Protein AF-B2TP55-F1 (afdb_monomer)

pLDDT: mean 75.54, std 19.9, range [34.75, 97.75]

Radius of gyration: 28.02 Å; Cα contacts (8 Å, |Δi|>4): 83; chains: 1; bounding box: 73×49×93 Å

Secondary structure (DSSP, 8-state):
--------------------SS--S---HHHHHHHHHHHHHHHHHHHHHS----HHHHHHHHHHHHHTT----GGGB-TTS-B-HHHHHHHHGGG--TTTHHHHHHHHHHHHHTT-S-HHHHHHHHHHHHHHHHHHHHHHHHHHHHHHHHHHHHHHHTT-

Organism: Clostridium botulinum (strain Eklund 17B / Type B) (NCBI:txid935198)

Mean predicted aligned error: 16.71 Å

Nearest PDB structures (foldseek):
  7tgh-assembly1_T3  TM=4.267E-01  e=3.758E+00  Tetrahymena thermophila
  6iv4-assembly1_C  TM=3.119E-01  e=8.301E+00  Klebsiella pneumoniae IS53

Structure (mmCIF, N/CA/C/O backbone):
data_AF-B2TP55-F1
#
_entry.id   AF-B2TP55-F1
#
loop_
_atom_site.group_PDB
_atom_site.id
_atom_site.type_symbol
_atom_site.label_atom_id
_atom_site.label_alt_id
_atom_site.label_comp_id
_atom_site.label_asym_id
_atom_site.label_entity_id
_atom_site.label_seq_id
_atom_site.pdbx_PDB_ins_code
_atom_site.Cartn_x
_atom_site.Cartn_y
_atom_site.Cartn_z
_atom_site.occupancy
_atom_site.B_iso_or_equiv
_atom_site.auth_seq_id
_atom_site.auth_comp_id
_atom_site.auth_asym_id
_atom_site.auth_atom_id
_atom_site.pdbx_PDB_model_num
ATOM 1 N N . MET A 1 1 ? -11.776 39.357 43.445 1.00 40.56 1 MET A N 1
ATOM 2 C CA . MET A 1 1 ? -11.727 38.182 42.554 1.00 40.56 1 MET A CA 1
ATOM 3 C C . MET A 1 1 ? -12.439 37.053 43.266 1.00 40.56 1 MET A C 1
ATOM 5 O O . MET A 1 1 ? -11.967 36.635 44.315 1.00 40.56 1 MET A O 1
ATOM 9 N N . GLU A 1 2 ? -13.595 36.638 42.761 1.00 34.75 2 GLU A N 1
ATOM 10 C CA . GLU A 1 2 ? -14.347 35.506 43.306 1.00 34.75 2 GLU A CA 1
ATOM 11 C C . GLU A 1 2 ? -13.938 34.240 42.552 1.00 34.75 2 GLU A C 1
ATOM 13 O O . GLU A 1 2 ? -13.988 34.192 41.323 1.00 34.75 2 GLU A O 1
ATOM 18 N N . PHE A 1 3 ? -13.473 33.235 43.290 1.00 40.12 3 PHE A N 1
ATOM 19 C CA . PHE A 1 3 ? -13.101 31.939 42.739 1.00 40.12 3 PHE A CA 1
ATOM 20 C C . PHE A 1 3 ? -14.349 31.059 42.640 1.00 40.12 3 PHE A C 1
ATOM 22 O O . PHE A 1 3 ? -15.019 30.802 43.641 1.00 40.12 3 PHE A O 1
ATOM 29 N N . ILE A 1 4 ? -14.657 30.583 41.434 1.00 46.84 4 ILE A N 1
ATOM 30 C CA . ILE A 1 4 ? -15.724 29.606 41.204 1.00 46.84 4 ILE A CA 1
ATOM 31 C C . ILE A 1 4 ? -15.267 28.264 41.785 1.00 46.84 4 ILE A C 1
ATOM 33 O O . ILE A 1 4 ? -14.329 27.641 41.291 1.00 46.84 4 ILE A O 1
ATOM 37 N N . ASN A 1 5 ? -15.940 27.819 42.845 1.00 43.53 5 ASN A N 1
ATOM 38 C CA . ASN A 1 5 ? -15.742 26.506 43.444 1.00 43.53 5 ASN A CA 1
ATOM 39 C C . ASN A 1 5 ? -16.429 25.444 42.567 1.00 43.53 5 ASN A C 1
ATOM 41 O O . ASN A 1 5 ? -17.648 25.264 42.634 1.00 43.53 5 ASN A O 1
ATOM 45 N N . MET A 1 6 ? -15.664 24.764 41.709 1.00 46.28 6 MET A N 1
ATOM 46 C CA . MET A 1 6 ? -16.162 23.609 40.961 1.00 46.28 6 MET A CA 1
ATOM 47 C C . MET A 1 6 ? -16.379 22.443 41.929 1.00 46.28 6 MET A C 1
ATOM 49 O O . MET A 1 6 ? -15.434 21.772 42.337 1.00 46.28 6 MET A O 1
ATOM 53 N N . LYS A 1 7 ? -17.641 22.182 42.284 1.00 45.56 7 LYS A N 1
ATOM 54 C CA . LYS A 1 7 ? -18.029 20.917 42.915 1.00 45.56 7 LYS A CA 1
ATOM 55 C C . LYS A 1 7 ? -17.707 19.776 41.952 1.00 45.56 7 LYS A C 1
ATOM 57 O O . LYS A 1 7 ? -18.288 19.688 40.874 1.00 45.56 7 LYS A O 1
ATOM 62 N N . THR A 1 8 ? -16.798 18.904 42.363 1.00 46.03 8 THR A N 1
ATOM 63 C CA . THR A 1 8 ? -16.528 17.616 41.730 1.00 46.03 8 THR A CA 1
ATOM 64 C C . THR A 1 8 ? -17.795 16.765 41.744 1.00 46.03 8 THR A C 1
ATOM 66 O O . THR A 1 8 ? -18.272 16.323 42.789 1.00 46.03 8 THR A O 1
ATOM 69 N N . THR A 1 9 ? -18.373 16.539 40.569 1.00 43.94 9 THR A N 1
ATOM 70 C CA . THR A 1 9 ? -19.384 15.507 40.362 1.00 43.94 9 THR A CA 1
ATOM 71 C C . THR A 1 9 ? -18.691 14.149 40.379 1.00 43.94 9 THR A C 1
ATOM 73 O O . THR A 1 9 ? -17.939 13.815 39.468 1.00 43.94 9 THR A O 1
ATOM 76 N N . ASN A 1 10 ? -18.945 13.361 41.426 1.00 44.34 10 ASN A N 1
ATOM 77 C CA . ASN A 1 10 ? -18.628 11.935 41.454 1.00 44.34 10 ASN A CA 1
ATOM 78 C C . ASN A 1 10 ? -19.409 11.246 40.331 1.00 44.34 10 ASN A C 1
ATOM 80 O O . ASN A 1 10 ? -20.600 10.964 40.465 1.00 44.34 10 ASN A O 1
ATOM 84 N N . SER A 1 11 ? -18.748 10.992 39.208 1.00 47.50 11 SER A N 1
ATOM 85 C CA . SER A 1 11 ? -19.287 10.149 38.156 1.00 47.50 11 SER A CA 1
ATOM 86 C C . SER A 1 11 ? -19.059 8.690 38.555 1.00 47.50 11 SER A C 1
ATOM 88 O O . SER A 1 11 ? -17.985 8.134 38.332 1.00 47.50 11 SER A O 1
ATOM 90 N N . ASN A 1 12 ? -20.071 8.071 39.163 1.00 45.72 12 ASN A N 1
ATOM 91 C CA . ASN A 1 12 ? -20.205 6.614 39.183 1.00 45.72 12 ASN A CA 1
ATOM 92 C C . ASN A 1 12 ? -20.364 6.141 37.728 1.00 45.72 12 ASN A C 1
ATOM 94 O O . ASN A 1 12 ? -21.474 6.107 37.203 1.00 45.72 12 ASN A O 1
ATOM 98 N N . ILE A 1 13 ? -19.247 5.844 37.063 1.00 51.78 13 ILE A N 1
ATOM 99 C CA . ILE A 1 13 ? -19.199 5.417 35.653 1.00 51.78 13 ILE A CA 1
ATOM 100 C C . ILE A 1 13 ? -19.419 3.899 35.498 1.00 51.78 13 ILE A C 1
ATOM 102 O O . ILE A 1 13 ? -19.614 3.428 34.386 1.00 51.78 13 ILE A O 1
ATOM 106 N N . ASP A 1 14 ? -19.536 3.135 36.587 1.00 44.75 14 ASP A N 1
ATOM 107 C CA . ASP A 1 14 ? -19.627 1.666 36.517 1.00 44.75 14 ASP A CA 1
ATOM 108 C C . ASP A 1 14 ? -21.003 1.088 36.877 1.00 44.75 14 ASP A C 1
ATOM 110 O O . ASP A 1 14 ? -21.106 -0.002 37.43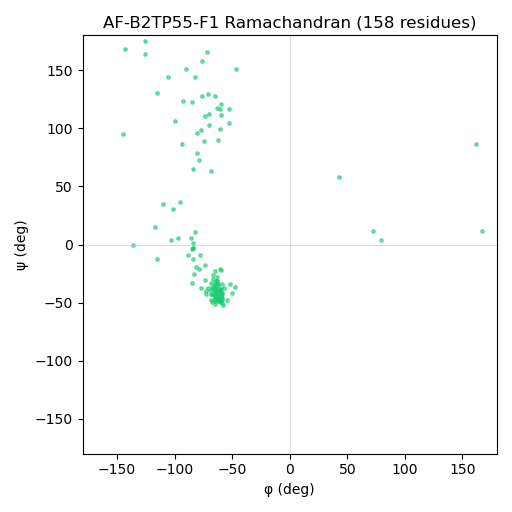6 1.00 44.75 14 ASP A O 1
ATOM 114 N N . THR A 1 15 ? -22.096 1.779 36.539 1.00 46.44 15 THR A N 1
ATOM 115 C CA . THR A 1 15 ? -23.402 1.096 36.474 1.00 46.44 15 THR A CA 1
ATOM 116 C C . THR A 1 15 ? -23.712 0.759 35.019 1.00 46.44 15 THR A C 1
ATOM 118 O O . THR A 1 15 ? -24.037 1.667 34.252 1.00 46.44 15 THR A O 1
ATOM 121 N N . PRO A 1 16 ? -23.621 -0.519 34.594 1.00 45.91 16 PRO A N 1
ATOM 122 C CA . PRO A 1 16 ? -24.106 -0.898 33.278 1.00 45.91 16 PRO A CA 1
ATOM 123 C C . PRO A 1 16 ? -25.597 -0.563 33.218 1.00 45.91 16 PRO A C 1
ATOM 125 O O . PRO A 1 16 ? -26.388 -1.037 34.036 1.00 45.91 16 PRO A O 1
ATOM 128 N N . LEU A 1 17 ? -25.970 0.292 32.264 1.00 46.97 17 LEU A N 1
ATOM 129 C CA . LEU A 1 17 ? -27.359 0.587 31.928 1.00 46.97 17 LEU A CA 1
ATOM 130 C C . LEU A 1 17 ? -28.077 -0.740 31.663 1.00 46.97 17 LEU A C 1
ATOM 132 O O . LEU A 1 17 ? -27.876 -1.378 30.631 1.00 46.97 17 LEU A O 1
ATOM 136 N N . ASN A 1 18 ? -28.901 -1.177 32.612 1.00 49.12 18 ASN A N 1
ATOM 137 C CA . ASN A 1 18 ? -29.757 -2.336 32.430 1.00 49.12 18 ASN A CA 1
ATOM 138 C C . ASN A 1 18 ? -30.923 -1.936 31.513 1.00 49.12 18 ASN A C 1
ATOM 140 O O . ASN A 1 18 ? -31.964 -1.473 31.973 1.00 49.12 18 ASN A O 1
ATOM 144 N N . VAL A 1 19 ? -30.723 -2.080 30.201 1.00 47.72 19 VAL A N 1
ATOM 145 C CA . VAL A 1 19 ? -31.736 -1.789 29.166 1.00 47.72 19 VAL A CA 1
ATOM 146 C C . VAL A 1 19 ? -32.722 -2.958 28.981 1.00 47.72 19 VAL A C 1
ATOM 148 O O . VAL A 1 19 ? -33.540 -2.957 28.064 1.00 47.72 19 VAL A O 1
ATOM 151 N N . ASN A 1 20 ? -32.714 -3.962 29.863 1.00 49.03 20 ASN A N 1
ATOM 152 C CA . ASN A 1 20 ? -33.700 -5.034 29.833 1.00 49.03 20 ASN A CA 1
ATOM 153 C C . ASN A 1 20 ? -34.868 -4.701 30.754 1.00 49.03 20 ASN A C 1
ATOM 155 O O . ASN A 1 20 ? -34.871 -5.115 31.902 1.00 49.03 20 ASN A O 1
ATOM 159 N N . THR A 1 21 ? -35.852 -3.970 30.218 1.00 49.12 21 THR A N 1
ATOM 160 C CA . THR A 1 21 ? -37.297 -4.283 30.312 1.00 49.12 21 THR A CA 1
ATOM 161 C C . THR A 1 21 ? -38.124 -3.039 29.984 1.00 49.12 21 THR A C 1
ATOM 163 O O . THR A 1 21 ? -38.484 -2.292 30.889 1.00 49.12 21 THR A O 1
ATOM 166 N N . LYS A 1 22 ? -38.408 -2.814 28.690 1.00 45.62 22 LYS A N 1
ATOM 167 C CA . LYS A 1 22 ? -39.624 -2.149 28.139 1.00 45.62 22 LYS A CA 1
ATOM 168 C C . LYS A 1 22 ? -39.516 -1.756 26.656 1.00 45.62 22 LYS A C 1
ATOM 170 O O . LYS A 1 22 ? -40.394 -1.073 26.147 1.00 45.62 22 LYS A O 1
ATOM 175 N N . LEU A 1 23 ? -38.501 -2.217 25.926 1.00 47.69 23 LEU A N 1
ATOM 176 C CA . LEU A 1 23 ? -38.298 -1.842 24.522 1.00 47.69 23 LEU A CA 1
ATOM 177 C C . LEU A 1 23 ? -38.883 -2.847 23.509 1.00 47.69 23 LEU A C 1
ATOM 179 O O . LEU A 1 23 ? -38.266 -3.114 22.485 1.00 47.69 23 LEU A O 1
ATOM 183 N N . ASN A 1 24 ? -40.040 -3.452 23.798 1.00 45.78 24 ASN A N 1
ATOM 184 C CA . ASN A 1 24 ? -40.585 -4.536 22.967 1.00 45.78 24 ASN A CA 1
ATOM 185 C C . ASN A 1 24 ? -41.934 -4.236 22.298 1.00 45.78 24 ASN A C 1
ATOM 187 O O . ASN A 1 24 ? -42.572 -5.164 21.813 1.00 45.78 24 ASN A O 1
ATOM 191 N N . THR A 1 25 ? -42.381 -2.977 22.239 1.00 47.94 25 THR A N 1
ATOM 192 C CA . THR A 1 25 ? -43.715 -2.665 21.687 1.00 47.94 25 THR A CA 1
ATOM 193 C C . THR A 1 25 ? -43.756 -1.825 20.415 1.00 47.94 25 THR A C 1
ATOM 195 O O . THR A 1 25 ? -44.791 -1.851 19.763 1.00 47.94 25 THR A O 1
ATOM 198 N N . HIS A 1 26 ? -42.670 -1.194 19.958 1.00 50.97 26 HIS A N 1
ATOM 199 C CA . HIS A 1 26 ? -42.662 -0.531 18.644 1.00 50.97 26 HIS A CA 1
ATOM 200 C C . HIS A 1 26 ? -41.300 -0.655 17.956 1.00 50.97 26 HIS A C 1
ATOM 202 O O . HIS A 1 26 ? -40.388 0.135 18.186 1.00 50.97 26 HIS A O 1
ATOM 208 N N . LYS A 1 27 ? -41.160 -1.666 17.089 1.00 51.06 27 LYS A N 1
ATOM 209 C CA . LYS A 1 27 ? -40.076 -1.723 16.100 1.00 51.06 27 LYS A CA 1
ATOM 210 C C . LYS A 1 27 ? -40.430 -0.802 14.931 1.00 51.06 27 LYS A C 1
ATOM 212 O O . LYS A 1 27 ? -40.786 -1.280 13.859 1.00 51.06 27 LYS A O 1
ATOM 217 N N . ASP A 1 28 ? -40.358 0.508 15.146 1.00 59.31 28 ASP A N 1
ATOM 218 C CA . ASP A 1 28 ? -40.315 1.439 14.020 1.00 59.31 28 ASP A CA 1
ATOM 219 C C . ASP A 1 28 ? -39.011 1.198 13.256 1.00 59.31 28 ASP A C 1
ATOM 221 O O . ASP A 1 28 ? -37.927 1.182 13.848 1.00 59.31 28 ASP A O 1
ATOM 225 N N . SER A 1 29 ? -39.099 0.995 11.939 1.00 60.09 29 SER A N 1
ATOM 226 C CA . SER A 1 29 ? -37.938 0.761 11.062 1.00 60.09 29 SER A CA 1
ATOM 227 C C . SER A 1 29 ? -36.863 1.838 11.234 1.00 60.09 29 SER A C 1
ATOM 229 O O . SER A 1 29 ? -35.671 1.542 11.227 1.00 60.09 29 SER A O 1
ATOM 231 N N . ASN A 1 30 ? -37.292 3.071 11.509 1.00 62.84 30 ASN A N 1
ATOM 232 C CA . ASN A 1 30 ? -36.424 4.213 11.772 1.00 62.84 30 ASN A CA 1
ATOM 233 C C . ASN A 1 30 ? -35.571 4.051 13.039 1.00 62.84 30 ASN A C 1
ATOM 235 O O . ASN A 1 30 ? -34.452 4.555 13.087 1.00 62.84 30 ASN A O 1
ATOM 239 N N . PHE A 1 31 ? -36.066 3.344 14.059 1.00 64.62 31 PHE A N 1
ATOM 240 C CA . PHE A 1 31 ? -35.324 3.101 15.297 1.00 64.62 31 PHE A CA 1
ATOM 241 C C . PHE A 1 31 ? -34.256 2.015 15.114 1.00 64.62 31 PHE A C 1
ATOM 243 O O . PHE A 1 31 ? -33.144 2.144 15.622 1.00 64.62 31 PHE A O 1
ATOM 250 N N . VAL A 1 32 ? -34.558 0.978 14.327 1.00 65.06 32 VAL A N 1
ATOM 251 C CA . VAL A 1 32 ? -33.576 -0.054 13.950 1.00 65.06 32 VAL A CA 1
ATOM 252 C C . VAL A 1 32 ? -32.476 0.545 13.069 1.00 65.06 32 VAL A C 1
ATOM 254 O O . VAL A 1 32 ? -31.295 0.292 13.301 1.00 65.06 32 VAL A O 1
ATOM 257 N N . ASP A 1 33 ? -32.836 1.404 12.114 1.00 67.38 33 ASP A N 1
ATOM 258 C CA . ASP A 1 33 ? -31.867 2.125 11.285 1.00 67.38 33 ASP A CA 1
ATOM 259 C C . ASP A 1 33 ? -31.025 3.116 12.088 1.00 67.38 33 ASP A C 1
ATOM 261 O O . ASP A 1 33 ? -29.827 3.257 11.832 1.00 67.38 33 ASP A O 1
ATOM 265 N N . PHE A 1 34 ? -31.623 3.788 13.074 1.00 74.56 34 PHE A N 1
ATOM 266 C CA . PHE A 1 34 ? -30.894 4.644 14.003 1.00 74.56 34 PHE A CA 1
ATOM 267 C C . PHE A 1 34 ? -29.872 3.840 14.810 1.00 74.56 34 PHE A C 1
ATOM 269 O O . PHE A 1 34 ? -28.710 4.234 14.827 1.00 74.56 34 PHE A O 1
ATOM 276 N N . LEU A 1 35 ? -30.262 2.696 15.388 1.00 73.12 35 LEU A N 1
ATOM 277 C CA . LEU A 1 35 ? -29.353 1.814 16.129 1.00 73.12 35 LEU A CA 1
ATOM 278 C C . LEU A 1 35 ? -28.204 1.298 15.254 1.00 73.12 35 LEU A C 1
ATOM 280 O O . LEU A 1 35 ? -27.042 1.354 15.652 1.00 73.12 35 LEU A O 1
ATOM 284 N N . ASN A 1 36 ? -28.503 0.867 14.027 1.00 70.06 36 ASN A N 1
ATOM 285 C CA . ASN A 1 36 ? -27.484 0.395 13.089 1.00 70.06 36 ASN A CA 1
ATOM 286 C C . ASN A 1 36 ? -26.511 1.514 12.683 1.00 70.06 36 ASN A C 1
ATOM 288 O O . ASN A 1 36 ? -25.300 1.294 12.599 1.00 70.06 36 ASN A O 1
ATOM 292 N N . LYS A 1 37 ? -27.016 2.734 12.451 1.00 70.81 37 LYS A N 1
ATOM 293 C CA . LYS A 1 37 ? -26.177 3.907 12.165 1.00 70.81 37 LYS A CA 1
ATOM 294 C C . LYS A 1 37 ? -25.356 4.314 13.382 1.00 70.81 37 LYS A C 1
ATOM 296 O O . LYS A 1 37 ? -24.173 4.598 13.223 1.00 70.81 37 LYS A O 1
ATOM 301 N N . SER A 1 38 ? 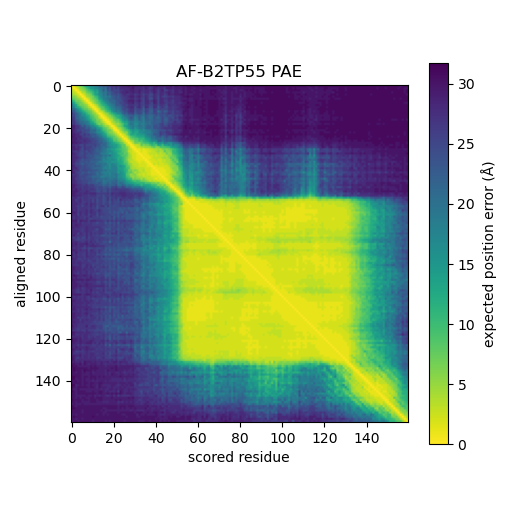-25.941 4.307 14.578 1.00 71.88 38 SER A N 1
ATOM 302 C CA . SER A 1 38 ? -25.235 4.659 15.808 1.00 71.88 38 SER A CA 1
ATOM 303 C C . SER A 1 38 ? -24.155 3.644 16.151 1.00 71.88 38 SER A C 1
ATOM 305 O O . SER A 1 38 ? -23.067 4.054 16.525 1.00 71.88 38 SER A O 1
ATOM 307 N N . ASP A 1 39 ? -24.387 2.346 15.942 1.00 68.38 39 ASP A N 1
ATOM 308 C CA . ASP A 1 39 ? -23.361 1.314 16.130 1.00 68.38 39 ASP A CA 1
ATOM 309 C C . ASP A 1 39 ? -22.238 1.434 15.102 1.00 68.38 39 ASP A C 1
ATOM 311 O O . ASP A 1 39 ? -21.069 1.236 15.433 1.00 68.38 39 ASP A O 1
ATOM 315 N N . LYS A 1 40 ? -22.563 1.796 13.856 1.00 68.88 40 LYS A N 1
ATOM 316 C CA . LYS A 1 40 ? -21.553 2.070 12.828 1.00 68.88 40 LYS A CA 1
ATOM 317 C C . LYS A 1 40 ? -20.707 3.293 13.192 1.00 68.88 40 LYS A C 1
ATOM 319 O O . 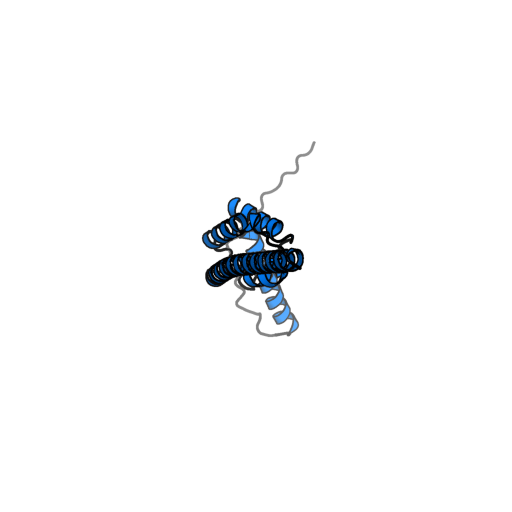LYS A 1 40 ? -19.486 3.216 13.113 1.00 68.88 40 LYS A O 1
ATOM 324 N N . ILE A 1 41 ? -21.336 4.375 13.650 1.00 66.81 41 ILE A N 1
ATOM 325 C CA . ILE A 1 41 ? -20.654 5.588 14.123 1.00 66.81 41 ILE A CA 1
ATOM 326 C C . ILE A 1 41 ? -19.829 5.287 15.379 1.00 66.81 41 ILE A C 1
ATOM 328 O O . ILE A 1 41 ? -18.682 5.698 15.463 1.00 66.81 41 ILE A O 1
ATOM 332 N N . LEU A 1 42 ? -20.355 4.515 16.332 1.00 66.38 42 LEU A N 1
ATOM 333 C CA . LEU A 1 42 ? -19.644 4.129 17.550 1.00 66.38 42 LEU A CA 1
ATOM 334 C C . LEU A 1 42 ? -18.444 3.229 17.240 1.00 66.38 42 LEU A C 1
ATOM 336 O O . LEU A 1 42 ? -17.397 3.384 17.860 1.00 66.38 42 LEU A O 1
ATOM 340 N N . LYS A 1 43 ? -18.563 2.313 16.271 1.00 63.53 43 LYS A N 1
ATOM 341 C CA . LYS A 1 43 ? -17.424 1.539 15.759 1.00 63.53 43 LYS A CA 1
ATOM 342 C C . LYS A 1 43 ? -16.385 2.454 15.118 1.00 63.53 43 LYS A C 1
ATOM 344 O O . LYS A 1 43 ? -15.218 2.306 15.449 1.00 63.53 43 LYS A O 1
ATOM 349 N N . GLN A 1 44 ? -16.808 3.417 14.294 1.00 58.84 44 GLN A N 1
ATOM 350 C CA . GLN A 1 44 ? -15.927 4.407 13.661 1.00 58.84 44 GLN A CA 1
ATOM 351 C C . GLN A 1 44 ? -15.206 5.301 14.687 1.00 58.84 44 GLN A C 1
ATOM 353 O O . GLN A 1 44 ? -13.998 5.503 14.577 1.00 58.84 44 GLN A O 1
ATOM 358 N N . LEU A 1 45 ? -15.914 5.766 15.719 1.00 53.66 45 LEU A N 1
ATOM 359 C CA . LEU A 1 45 ? -15.361 6.566 16.815 1.00 53.66 45 LEU A CA 1
ATOM 360 C C . LEU A 1 45 ? -14.407 5.744 17.690 1.00 53.66 45 LEU A C 1
ATOM 362 O O . LEU A 1 45 ? -13.314 6.201 17.995 1.00 53.66 45 LEU A O 1
ATOM 366 N N . LYS A 1 46 ? -14.750 4.490 18.014 1.00 52.00 46 LYS A N 1
ATOM 367 C CA . LYS A 1 46 ? -13.849 3.580 18.744 1.00 52.00 46 LYS A CA 1
ATOM 368 C C . LYS A 1 46 ? -12.605 3.211 17.938 1.00 52.00 46 LYS A C 1
ATOM 370 O O . LYS A 1 46 ? -11.543 3.059 18.531 1.00 52.00 46 LYS A O 1
ATOM 375 N N . THR A 1 47 ? -12.698 3.084 16.613 1.00 51.44 47 THR A N 1
ATOM 376 C CA . THR A 1 47 ? -11.499 2.980 15.765 1.00 51.44 47 THR A CA 1
ATOM 377 C C . THR A 1 47 ? -10.689 4.270 15.755 1.00 51.44 47 THR A C 1
ATOM 379 O O . THR A 1 47 ? -9.478 4.191 15.631 1.00 51.44 47 THR A O 1
ATOM 382 N N . GLN A 1 48 ? -11.302 5.443 15.924 1.00 46.28 48 GLN A N 1
ATOM 383 C CA . GLN A 1 48 ? -10.570 6.708 16.029 1.00 46.28 48 GLN A CA 1
ATOM 384 C C . GLN A 1 48 ? -9.847 6.854 17.378 1.00 46.28 48 GLN A C 1
ATOM 386 O O . GLN A 1 48 ? -8.677 7.224 17.392 1.00 46.28 48 GLN A O 1
ATOM 391 N N . ASP A 1 49 ? -10.495 6.492 18.488 1.00 43.38 49 ASP A N 1
ATOM 392 C CA . ASP A 1 49 ? -9.948 6.681 19.841 1.00 43.38 49 ASP A CA 1
ATOM 393 C C . ASP A 1 49 ? -8.985 5.562 20.288 1.00 43.38 49 ASP A C 1
ATOM 395 O O . ASP A 1 49 ? -8.080 5.811 21.083 1.00 43.38 49 ASP A O 1
ATOM 399 N N . ASN A 1 50 ? -9.095 4.342 19.738 1.00 43.88 50 ASN A N 1
ATOM 400 C CA . ASN A 1 50 ? -8.099 3.277 19.956 1.00 43.88 50 ASN A CA 1
ATOM 401 C C . ASN A 1 50 ? -6.896 3.358 19.009 1.00 43.88 50 ASN A C 1
ATOM 403 O O . ASN A 1 50 ? -5.944 2.589 19.158 1.00 43.88 50 ASN A O 1
ATOM 407 N N . VAL A 1 51 ? -6.883 4.302 18.067 1.00 47.59 51 VAL A N 1
ATOM 408 C CA . VAL A 1 51 ? -5.694 4.604 17.271 1.00 47.59 51 VAL A CA 1
ATOM 409 C C . VAL A 1 51 ? -4.811 5.574 18.061 1.00 47.59 51 VAL A C 1
ATOM 411 O O . VAL A 1 51 ? -4.465 6.675 17.647 1.00 47.59 51 VAL A O 1
ATOM 414 N N . SER A 1 52 ? -4.305 5.082 19.192 1.00 47.25 52 SER A N 1
ATOM 415 C CA . SER A 1 52 ? -2.932 5.405 19.575 1.00 47.25 52 SER A CA 1
ATOM 416 C C . SER A 1 52 ? -2.004 4.709 18.574 1.00 47.25 52 SER A C 1
ATOM 418 O O . SER A 1 52 ? -1.274 3.790 18.932 1.00 47.25 52 SER A O 1
ATOM 420 N N . THR A 1 53 ? -2.067 5.078 17.283 1.00 58.53 53 THR A N 1
ATOM 421 C CA . THR A 1 53 ? -1.040 4.679 16.313 1.00 58.53 53 THR A CA 1
ATOM 422 C C . THR A 1 53 ? 0.276 5.100 16.931 1.00 58.53 53 THR A C 1
ATOM 424 O O . THR A 1 53 ? 0.482 6.298 17.161 1.00 58.53 53 THR A O 1
ATOM 427 N N . SER A 1 54 ? 1.138 4.129 17.227 1.00 75.62 54 SER A N 1
ATOM 428 C CA . SER A 1 54 ? 2.502 4.402 17.656 1.00 75.62 54 SER A CA 1
ATOM 429 C C . SER A 1 54 ? 3.120 5.450 16.722 1.00 75.62 54 SER A C 1
ATOM 431 O O . SER A 1 54 ? 2.748 5.553 15.547 1.00 75.62 54 SER A O 1
ATOM 433 N N . THR A 1 55 ? 4.055 6.260 17.221 1.00 87.62 55 THR A N 1
ATOM 434 C CA . THR A 1 55 ? 4.761 7.253 16.390 1.00 87.62 55 THR A CA 1
ATOM 435 C C . THR A 1 55 ? 5.266 6.627 15.084 1.00 87.62 55 THR A C 1
ATOM 437 O O . THR A 1 55 ? 5.157 7.227 14.019 1.00 87.62 55 THR A O 1
ATOM 440 N N . GLU A 1 56 ? 5.712 5.373 15.153 1.00 89.12 56 GLU A N 1
ATOM 441 C CA . GLU A 1 56 ? 6.128 4.541 14.022 1.00 89.12 56 GLU A CA 1
ATOM 442 C C . GLU A 1 56 ? 5.009 4.310 12.999 1.00 89.12 56 GLU A C 1
ATOM 444 O O . GLU A 1 56 ? 5.232 4.475 11.802 1.00 89.12 56 GLU A O 1
ATOM 449 N N . ALA A 1 57 ? 3.795 3.976 13.443 1.00 91.69 57 ALA A N 1
ATOM 450 C CA . ALA A 1 57 ? 2.655 3.790 12.554 1.00 91.69 57 ALA A CA 1
ATOM 451 C C . ALA A 1 57 ? 2.248 5.098 11.857 1.00 91.69 57 ALA A C 1
ATOM 453 O O . ALA A 1 57 ? 1.953 5.089 10.664 1.00 91.69 57 ALA A O 1
ATOM 454 N N . ARG A 1 58 ? 2.303 6.240 12.556 1.00 92.62 58 ARG A N 1
ATOM 455 C CA . ARG A 1 58 ? 2.044 7.558 11.942 1.00 92.62 58 ARG A CA 1
ATOM 456 C C . ARG A 1 58 ? 3.086 7.907 10.880 1.00 92.62 58 ARG A C 1
ATOM 458 O O . ARG A 1 58 ? 2.730 8.393 9.809 1.00 92.62 58 ARG A O 1
ATOM 465 N N . ILE A 1 59 ? 4.361 7.633 11.158 1.00 95.19 59 ILE A N 1
ATOM 466 C CA . ILE A 1 59 ? 5.458 7.825 10.199 1.00 95.19 59 ILE A CA 1
ATOM 467 C C . ILE A 1 59 ? 5.277 6.907 8.984 1.00 95.19 59 ILE A C 1
ATOM 469 O O . ILE A 1 59 ? 5.442 7.358 7.850 1.00 95.19 59 ILE A O 1
ATOM 473 N N . ALA A 1 60 ? 4.899 5.645 9.200 1.00 96.50 60 ALA A N 1
ATOM 474 C CA . ALA A 1 60 ? 4.655 4.686 8.127 1.00 96.50 60 ALA A CA 1
ATOM 475 C C . ALA A 1 60 ? 3.491 5.124 7.223 1.00 96.50 60 ALA A C 1
ATOM 477 O O . ALA A 1 60 ? 3.630 5.113 6.001 1.00 96.50 60 ALA A O 1
ATOM 478 N N . LEU A 1 61 ? 2.376 5.581 7.805 1.00 96.12 61 LEU A N 1
ATOM 479 C CA . LEU A 1 61 ? 1.245 6.131 7.047 1.00 96.12 61 LEU A CA 1
ATOM 480 C C . LEU A 1 61 ? 1.663 7.356 6.224 1.00 96.12 61 LEU A C 1
ATOM 482 O O . LEU A 1 61 ? 1.430 7.386 5.019 1.00 96.12 61 LEU A O 1
ATOM 486 N N . SER A 1 62 ? 2.365 8.312 6.838 1.00 96.56 62 SER A N 1
ATOM 487 C CA . SER A 1 62 ? 2.844 9.512 6.139 1.00 96.56 62 SER A CA 1
ATOM 488 C C . SER A 1 62 ? 3.833 9.183 5.013 1.00 96.56 62 SER A C 1
ATOM 490 O O . SER A 1 62 ? 3.832 9.812 3.953 1.00 96.56 62 SER A O 1
ATOM 492 N N . THR A 1 63 ? 4.657 8.152 5.201 1.00 97.69 63 THR A N 1
ATOM 493 C CA . THR A 1 63 ? 5.555 7.656 4.152 1.00 97.69 63 THR A CA 1
ATOM 494 C C . THR A 1 63 ? 4.760 7.061 2.992 1.00 97.69 63 THR A C 1
ATOM 496 O O . THR A 1 63 ? 5.051 7.368 1.838 1.00 97.69 63 THR A O 1
ATOM 499 N N . ILE A 1 64 ? 3.720 6.267 3.255 1.00 97.38 64 ILE A N 1
ATOM 500 C CA . ILE A 1 64 ? 2.836 5.739 2.203 1.00 97.38 64 ILE A CA 1
ATOM 501 C C . ILE A 1 64 ? 2.164 6.877 1.426 1.00 97.38 64 ILE A C 1
ATOM 503 O O . ILE A 1 64 ? 2.229 6.897 0.198 1.00 97.38 64 ILE A O 1
ATOM 507 N N . GLU A 1 65 ? 1.596 7.860 2.122 1.00 97.56 65 GLU A N 1
ATOM 508 C CA . GLU A 1 65 ? 0.985 9.050 1.515 1.00 97.56 65 GLU A CA 1
ATOM 509 C C . GLU A 1 65 ? 1.952 9.781 0.582 1.00 97.56 65 GLU A C 1
ATOM 511 O O . GLU A 1 65 ? 1.631 10.065 -0.575 1.00 97.56 65 GLU A O 1
ATOM 516 N N . LYS A 1 66 ? 3.182 10.013 1.051 1.00 97.62 66 LYS A N 1
ATOM 517 C CA . LYS A 1 66 ? 4.230 10.672 0.269 1.00 97.62 66 LYS A CA 1
ATOM 518 C C . LYS A 1 66 ? 4.644 9.845 -0.949 1.00 97.62 66 LYS A C 1
ATOM 520 O O . LYS A 1 66 ? 4.675 10.368 -2.062 1.00 97.62 66 LYS A O 1
ATOM 525 N N . THR A 1 67 ? 4.959 8.566 -0.750 1.00 97.00 67 THR A N 1
ATOM 526 C CA . THR A 1 67 ? 5.468 7.676 -1.812 1.00 97.00 67 THR A CA 1
ATOM 527 C C . THR A 1 67 ? 4.433 7.388 -2.897 1.00 97.00 67 THR A C 1
ATOM 529 O O . THR A 1 67 ? 4.805 7.153 -4.045 1.00 97.00 67 THR A O 1
ATOM 532 N N . LEU A 1 68 ? 3.142 7.462 -2.565 1.00 96.56 68 LEU A N 1
ATOM 533 C CA . LEU A 1 68 ? 2.036 7.289 -3.507 1.00 96.56 68 LEU A CA 1
ATOM 534 C C . LEU A 1 68 ? 1.367 8.609 -3.916 1.00 96.56 68 LEU A C 1
ATOM 536 O O . LEU A 1 68 ? 0.384 8.586 -4.655 1.00 96.56 68 LEU A O 1
ATOM 540 N N . SER A 1 69 ? 1.887 9.757 -3.464 1.00 96.12 69 SER A N 1
ATOM 541 C CA . SER A 1 69 ? 1.317 11.094 -3.702 1.00 96.12 69 SER A CA 1
ATOM 542 C C . SER A 1 69 ? -0.210 11.108 -3.536 1.00 96.12 69 SER A C 1
ATOM 544 O O . SER A 1 69 ? -0.962 11.386 -4.484 1.00 96.12 69 SER A O 1
ATOM 546 N N . MET A 1 70 ? -0.654 10.722 -2.340 1.00 95.38 70 MET A N 1
ATOM 547 C CA . MET A 1 70 ? -2.053 10.642 -1.920 1.00 95.38 70 MET A CA 1
ATOM 548 C C . MET A 1 70 ? -2.203 11.069 -0.456 1.00 95.38 70 MET A C 1
ATOM 550 O O . MET A 1 70 ? -1.214 11.129 0.265 1.00 95.38 70 MET A O 1
ATOM 554 N N . ASN A 1 71 ? -3.444 11.275 -0.014 1.00 95.12 71 ASN A N 1
ATOM 555 C CA . ASN A 1 71 ? -3.787 11.400 1.403 1.00 95.12 71 ASN A CA 1
ATOM 556 C C . ASN A 1 71 ? -4.687 10.223 1.781 1.00 95.12 71 ASN A C 1
ATOM 558 O O . ASN A 1 71 ? -5.660 9.956 1.073 1.00 95.12 71 ASN A O 1
ATOM 562 N N . ILE A 1 72 ? -4.369 9.532 2.871 1.00 92.81 72 ILE A N 1
ATOM 563 C CA . ILE A 1 72 ? -5.172 8.424 3.379 1.00 92.81 72 ILE A CA 1
ATOM 564 C C . ILE A 1 72 ? -6.402 9.007 4.069 1.00 92.81 72 ILE A C 1
ATOM 566 O O . ILE A 1 72 ? -6.315 9.865 4.947 1.00 92.81 72 ILE A O 1
ATOM 570 N N . SER A 1 73 ? -7.569 8.521 3.672 1.00 90.12 73 SER A N 1
ATOM 571 C CA . SER A 1 73 ? -8.856 8.974 4.182 1.00 90.12 73 SER A CA 1
ATOM 572 C C . SER A 1 73 ? -9.681 7.804 4.709 1.00 90.12 73 SER A C 1
ATOM 574 O O . SER A 1 73 ? -9.300 6.641 4.593 1.00 90.12 73 SER A O 1
ATOM 576 N N . SER A 1 74 ? -10.845 8.092 5.291 1.00 87.44 74 SER A N 1
ATOM 577 C CA . SER A 1 74 ? -11.724 7.060 5.853 1.00 87.44 74 SER A CA 1
ATOM 578 C C . SER A 1 74 ? -12.207 6.027 4.828 1.00 87.44 74 SER A C 1
ATOM 580 O O . SER A 1 74 ? -12.576 4.926 5.225 1.00 87.44 74 SER A O 1
ATOM 582 N N . CYS A 1 75 ? -12.191 6.341 3.526 1.00 91.12 75 CYS A N 1
ATOM 583 C CA . CYS A 1 75 ? -12.587 5.408 2.468 1.00 91.12 75 CYS A CA 1
ATOM 584 C C . CYS A 1 75 ? -11.465 4.460 2.018 1.00 91.12 75 CYS A C 1
ATOM 586 O O . CYS A 1 75 ? -11.705 3.592 1.179 1.00 91.12 75 CYS A O 1
ATOM 588 N N . ASP A 1 76 ? -10.263 4.611 2.575 1.00 94.81 76 ASP A N 1
ATOM 589 C CA . ASP A 1 76 ? -9.115 3.741 2.312 1.00 94.81 76 ASP A CA 1
ATOM 590 C C . ASP A 1 76 ? -8.960 2.649 3.384 1.00 94.81 76 ASP A C 1
ATOM 592 O O . ASP A 1 76 ? -7.997 1.885 3.368 1.00 94.81 76 ASP A O 1
ATOM 596 N N . TYR A 1 77 ? -9.916 2.553 4.312 1.00 94.38 77 TYR A N 1
ATOM 597 C CA . TYR A 1 77 ? -9.989 1.509 5.328 1.00 94.38 77 TYR A CA 1
ATOM 598 C C . TYR A 1 77 ? -11.097 0.508 5.001 1.00 94.38 77 TYR A C 1
ATOM 600 O O . TYR A 1 77 ? -12.171 0.863 4.514 1.00 94.38 77 TYR A O 1
ATOM 608 N N . LYS A 1 78 ? -10.837 -0.758 5.317 1.00 92.56 78 LYS A N 1
ATOM 609 C CA . LYS A 1 78 ? -11.813 -1.848 5.286 1.00 92.56 78 LYS A CA 1
ATOM 610 C C . LYS A 1 78 ? -12.809 -1.709 6.440 1.00 92.56 78 LYS A C 1
ATOM 612 O O . LYS A 1 78 ? -12.547 -1.042 7.441 1.00 92.56 78 LYS A O 1
ATOM 617 N N . ASP A 1 79 ? -13.916 -2.445 6.360 1.00 90.06 79 ASP A N 1
ATOM 618 C CA . ASP A 1 79 ? -14.951 -2.476 7.408 1.00 90.06 79 ASP A CA 1
ATOM 619 C C . ASP A 1 79 ? -14.432 -2.946 8.780 1.00 90.06 79 ASP A C 1
ATOM 621 O O . ASP A 1 79 ? -15.030 -2.647 9.814 1.00 90.06 79 ASP A O 1
ATOM 625 N N . ASN A 1 80 ? -13.310 -3.673 8.809 1.00 85.81 80 ASN A N 1
ATOM 626 C CA . ASN A 1 80 ? -12.649 -4.110 10.039 1.00 85.81 80 ASN A CA 1
ATOM 627 C C . ASN A 1 80 ? -11.681 -3.066 10.632 1.00 85.81 80 ASN A C 1
ATOM 629 O O . ASN A 1 80 ? -10.985 -3.373 11.598 1.00 85.81 80 ASN A O 1
ATOM 633 N N . GLY A 1 81 ? -11.618 -1.861 10.059 1.00 88.25 81 GLY A N 1
ATOM 634 C CA . GLY A 1 81 ? -10.765 -0.767 10.524 1.00 88.25 81 GLY A CA 1
ATOM 635 C C . GLY A 1 81 ? -9.298 -0.869 10.101 1.00 88.25 81 GLY A C 1
ATOM 636 O O . GLY A 1 81 ? -8.501 -0.031 10.512 1.00 88.25 81 GLY A O 1
ATOM 637 N N . LYS A 1 82 ? -8.921 -1.865 9.289 1.00 93.88 82 LYS A N 1
ATOM 638 C CA . LYS A 1 82 ? -7.565 -1.999 8.737 1.00 93.88 82 LYS A CA 1
ATOM 639 C C . LYS A 1 82 ? -7.435 -1.273 7.406 1.00 93.88 82 LYS A C 1
ATOM 641 O O . LYS A 1 82 ? -8.406 -1.151 6.665 1.00 93.88 82 LYS A O 1
ATOM 646 N N . LEU A 1 83 ? -6.231 -0.810 7.096 1.00 95.81 83 LEU A N 1
ATOM 647 C CA . LEU A 1 83 ? -5.961 -0.078 5.862 1.00 95.81 83 LEU A CA 1
ATOM 648 C C . LEU A 1 83 ? -6.026 -1.026 4.646 1.00 95.81 83 LEU A C 1
ATOM 650 O O . LEU A 1 83 ? -5.388 -2.081 4.647 1.00 95.81 83 LEU A O 1
ATOM 654 N N . ASP A 1 84 ? -6.787 -0.653 3.614 1.00 97.12 84 ASP A N 1
ATOM 655 C CA . ASP A 1 84 ? -6.934 -1.405 2.359 1.00 97.12 84 ASP A CA 1
ATOM 656 C C . ASP A 1 84 ? -5.745 -1.139 1.426 1.00 97.12 84 ASP A C 1
ATOM 658 O O . ASP A 1 84 ? -5.815 -0.363 0.468 1.00 97.12 84 ASP A O 1
ATOM 662 N N . ILE A 1 85 ? -4.619 -1.794 1.709 1.00 97.69 85 ILE A N 1
ATOM 663 C CA . ILE A 1 85 ? -3.385 -1.616 0.933 1.00 97.69 85 ILE A CA 1
ATOM 664 C C . ILE A 1 85 ? -3.585 -1.997 -0.533 1.00 97.69 85 ILE A C 1
ATOM 666 O O . ILE A 1 85 ? -3.076 -1.313 -1.421 1.00 97.69 85 ILE A O 1
ATOM 670 N N . MET A 1 86 ? -4.333 -3.063 -0.815 1.00 97.00 86 MET A N 1
ATOM 671 C CA . MET A 1 86 ? -4.546 -3.496 -2.195 1.00 97.00 86 MET A CA 1
ATOM 672 C C . MET A 1 86 ? -5.448 -2.526 -2.958 1.00 97.00 86 MET A C 1
ATOM 674 O O . MET A 1 86 ? -5.191 -2.256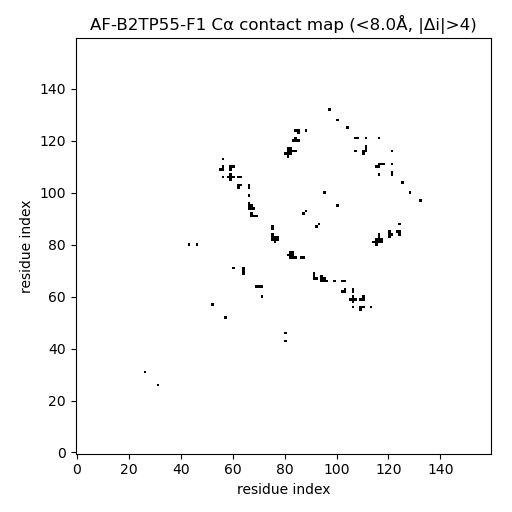 -4.134 1.00 97.00 86 MET A O 1
ATOM 678 N N . GLY A 1 87 ? -6.469 -1.960 -2.310 1.00 96.62 87 GLY A N 1
ATOM 679 C CA . GLY A 1 87 ? -7.251 -0.856 -2.863 1.00 96.62 87 GLY A CA 1
ATOM 680 C C . GLY A 1 87 ? -6.388 0.365 -3.178 1.00 96.62 87 GLY A C 1
ATOM 681 O O . GLY A 1 87 ? -6.460 0.898 -4.288 1.00 96.62 87 GLY A O 1
ATOM 682 N N . ILE A 1 88 ? -5.514 0.756 -2.250 1.00 97.25 88 ILE A N 1
ATOM 683 C CA . ILE A 1 88 ? -4.577 1.874 -2.422 1.00 97.25 88 ILE A CA 1
ATOM 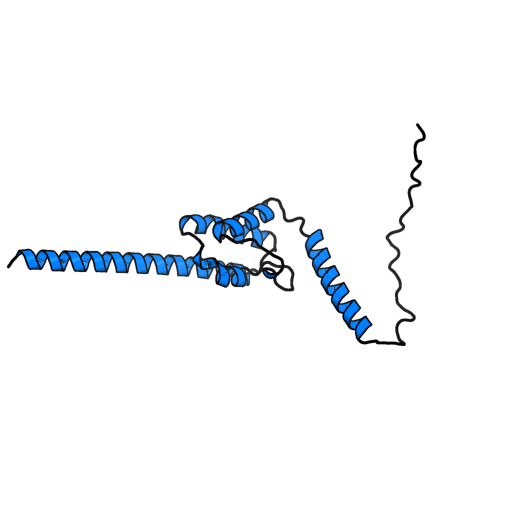684 C C . ILE A 1 88 ? -3.618 1.626 -3.595 1.00 97.25 88 ILE A C 1
ATOM 686 O O . ILE A 1 88 ? -3.494 2.473 -4.482 1.00 97.25 88 ILE A O 1
ATOM 690 N N . ILE A 1 89 ? -2.982 0.452 -3.659 1.00 96.31 89 ILE A N 1
ATOM 691 C CA . ILE A 1 89 ? -2.048 0.092 -4.738 1.00 96.31 89 ILE A CA 1
ATOM 692 C C . ILE A 1 89 ? -2.745 0.116 -6.101 1.00 96.31 89 ILE A C 1
ATOM 694 O O . ILE A 1 89 ? -2.165 0.595 -7.072 1.00 96.31 89 ILE A O 1
ATOM 698 N N . ARG A 1 90 ? -3.995 -0.350 -6.198 1.00 95.19 90 ARG A N 1
ATOM 699 C CA . ARG A 1 90 ? -4.746 -0.300 -7.463 1.00 95.19 90 ARG A CA 1
ATOM 700 C C . ARG A 1 90 ? -5.022 1.129 -7.935 1.00 95.19 90 ARG A C 1
ATOM 702 O O . ARG A 1 90 ? -5.035 1.357 -9.139 1.00 95.19 90 ARG A O 1
ATOM 709 N N . LYS A 1 91 ? -5.253 2.071 -7.014 1.00 95.69 91 LYS A N 1
ATOM 710 C CA . LYS A 1 91 ? -5.566 3.475 -7.339 1.00 95.69 91 LYS A CA 1
ATOM 711 C C . LYS A 1 91 ? -4.325 4.340 -7.579 1.00 95.69 91 LYS A C 1
ATOM 713 O O . LYS A 1 91 ? -4.403 5.306 -8.333 1.00 95.69 91 LYS A O 1
ATOM 718 N N . HIS A 1 92 ? -3.224 4.055 -6.882 1.00 96.25 92 HIS A N 1
ATOM 719 C CA . HIS A 1 92 ? -2.076 4.966 -6.784 1.00 96.25 92 HIS A CA 1
ATOM 720 C C . HIS A 1 92 ? -0.707 4.288 -6.932 1.00 96.25 92 HIS A C 1
ATOM 722 O O . HIS A 1 92 ? 0.321 4.959 -6.861 1.00 96.25 92 HIS A O 1
ATOM 728 N N . GLY A 1 93 ? -0.650 2.968 -7.122 1.00 92.56 93 GLY A N 1
ATOM 729 C CA . GLY A 1 93 ? 0.611 2.227 -7.205 1.00 92.56 93 GLY A CA 1
ATOM 730 C C . GLY A 1 93 ? 1.471 2.597 -8.419 1.00 92.56 93 GLY A C 1
ATOM 731 O O . GLY A 1 93 ? 2.691 2.443 -8.389 1.00 92.56 93 GLY A O 1
ATOM 732 N N . ASP A 1 94 ? 0.874 3.136 -9.479 1.00 90.62 94 ASP A N 1
ATOM 733 C CA . ASP A 1 94 ? 1.583 3.675 -10.641 1.00 90.62 94 ASP A CA 1
ATOM 734 C C . ASP A 1 94 ? 2.548 4.813 -10.263 1.00 90.62 94 ASP A C 1
ATOM 736 O O . ASP A 1 94 ? 3.652 4.879 -10.808 1.00 90.62 94 ASP A O 1
ATOM 740 N N . LYS A 1 95 ? 2.186 5.624 -9.262 1.00 94.06 95 LYS A N 1
ATOM 741 C CA . LYS A 1 95 ? 2.972 6.766 -8.771 1.00 94.06 95 LYS A CA 1
ATOM 742 C C . LYS A 1 95 ? 4.209 6.377 -7.961 1.00 94.06 95 LYS A C 1
ATOM 744 O O . LYS A 1 95 ? 5.105 7.201 -7.796 1.00 94.06 95 LYS A O 1
ATOM 749 N N . LEU A 1 96 ? 4.290 5.139 -7.466 1.00 94.00 96 LEU A N 1
ATOM 750 C CA . LEU A 1 96 ? 5.405 4.705 -6.625 1.00 94.00 96 LEU A CA 1
ATOM 751 C C . LEU A 1 96 ? 6.718 4.751 -7.418 1.00 94.00 96 LEU A C 1
ATOM 753 O O . LEU A 1 96 ? 6.886 4.006 -8.383 1.00 94.00 96 LEU A O 1
ATOM 757 N N . SER A 1 97 ? 7.694 5.562 -7.025 1.00 90.19 97 SER A N 1
ATOM 758 C CA . SER A 1 97 ? 8.978 5.581 -7.733 1.00 90.19 97 SER A CA 1
ATOM 759 C C . SER A 1 97 ? 9.839 4.361 -7.375 1.00 90.19 97 SER A C 1
ATOM 761 O O . SER A 1 97 ? 9.700 3.756 -6.311 1.00 90.19 97 SER A O 1
ATOM 763 N N . THR A 1 98 ? 10.797 4.000 -8.237 1.00 86.62 98 THR A N 1
ATOM 764 C CA . THR A 1 98 ? 11.748 2.926 -7.903 1.00 86.62 98 THR A CA 1
ATOM 765 C C . THR A 1 98 ? 12.614 3.260 -6.693 1.00 86.62 98 THR A C 1
ATOM 767 O O . THR A 1 98 ? 12.965 2.346 -5.953 1.00 86.62 98 THR A O 1
ATOM 770 N N . ARG A 1 99 ? 12.925 4.546 -6.472 1.00 89.12 99 ARG A N 1
ATOM 771 C CA . ARG A 1 99 ? 13.727 5.007 -5.327 1.00 89.12 99 ARG A CA 1
ATOM 772 C C . ARG A 1 99 ? 12.973 4.837 -4.007 1.00 89.12 99 ARG A C 1
ATOM 774 O O . ARG A 1 99 ? 13.583 4.483 -3.009 1.00 89.12 99 ARG A O 1
ATOM 781 N N . ASP A 1 100 ? 11.653 4.980 -4.054 1.00 93.50 100 ASP A N 1
ATOM 782 C CA . ASP A 1 100 ? 10.777 4.941 -2.880 1.00 93.50 100 ASP A CA 1
ATOM 783 C C . ASP A 1 100 ? 10.286 3.526 -2.524 1.00 93.50 100 ASP A C 1
ATOM 785 O O . ASP A 1 100 ? 9.707 3.309 -1.464 1.00 93.50 100 ASP A O 1
ATOM 789 N N . THR A 1 101 ? 10.538 2.533 -3.387 1.00 92.44 101 THR A N 1
ATOM 790 C CA . THR A 1 101 ? 10.127 1.125 -3.197 1.00 92.44 101 THR A CA 1
ATOM 791 C C . THR A 1 101 ? 10.519 0.569 -1.828 1.00 92.44 101 THR A C 1
ATOM 793 O O . THR A 1 101 ? 9.744 -0.163 -1.211 1.00 92.44 101 THR A O 1
ATOM 796 N N . LYS A 1 102 ? 11.735 0.885 -1.363 1.00 94.56 102 LYS A N 1
ATOM 797 C CA . LYS A 1 102 ? 12.247 0.399 -0.078 1.00 94.56 102 LYS A CA 1
ATOM 798 C C . LYS A 1 102 ? 11.457 1.006 1.081 1.00 94.56 102 LYS A C 1
ATOM 800 O O . LYS A 1 102 ? 10.9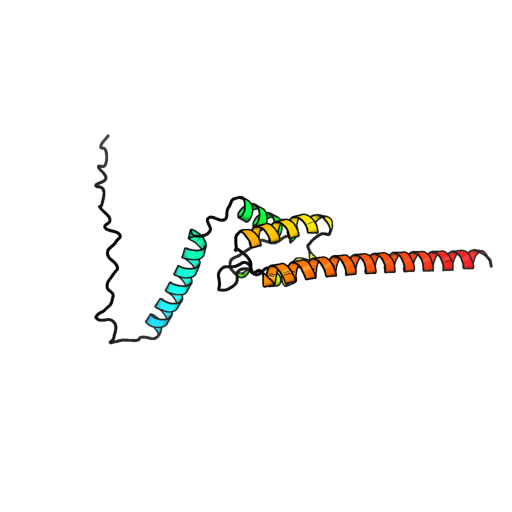72 0.261 1.924 1.00 94.56 102 LYS A O 1
ATOM 805 N N . ASP A 1 103 ? 11.281 2.322 1.078 1.00 96.75 103 ASP A N 1
ATOM 806 C CA . ASP A 1 103 ? 10.592 3.045 2.150 1.00 96.75 103 ASP A CA 1
ATOM 807 C C . ASP A 1 103 ? 9.108 2.666 2.216 1.00 96.75 103 ASP A C 1
ATOM 809 O O . ASP A 1 103 ? 8.554 2.476 3.301 1.00 96.75 103 ASP A O 1
ATOM 813 N N . PHE A 1 104 ? 8.480 2.452 1.056 1.00 97.31 104 PHE A N 1
ATOM 814 C CA . PHE A 1 104 ? 7.124 1.918 0.973 1.00 97.31 104 PHE A CA 1
ATOM 815 C C . PHE A 1 104 ? 7.031 0.513 1.591 1.00 97.31 104 PHE A C 1
ATOM 817 O O . PHE A 1 104 ? 6.177 0.264 2.440 1.00 97.31 104 PHE A O 1
ATOM 824 N N . ARG A 1 105 ? 7.946 -0.401 1.237 1.00 97.12 105 ARG A N 1
ATOM 825 C CA . ARG A 1 105 ? 7.987 -1.765 1.794 1.00 97.12 105 ARG A CA 1
ATOM 826 C C . ARG A 1 105 ? 8.207 -1.778 3.308 1.00 97.12 105 ARG A C 1
ATOM 828 O O . ARG A 1 105 ? 7.540 -2.525 4.027 1.00 97.12 105 ARG A O 1
ATOM 835 N N . ASP A 1 106 ? 9.153 -0.977 3.785 1.00 97.44 106 ASP A N 1
ATOM 836 C CA . ASP A 1 106 ? 9.486 -0.896 5.205 1.00 97.44 106 ASP A CA 1
ATOM 837 C C . ASP A 1 106 ? 8.283 -0.323 5.989 1.00 97.44 106 ASP A C 1
ATOM 839 O O . ASP A 1 106 ? 7.921 -0.851 7.040 1.00 97.44 106 ASP A O 1
ATOM 843 N N . SER A 1 107 ? 7.558 0.646 5.415 1.00 97.75 107 SER A N 1
ATOM 844 C CA . SER A 1 107 ? 6.305 1.173 5.982 1.00 97.75 107 SER A CA 1
ATOM 845 C C . SER A 1 107 ? 5.200 0.118 6.066 1.00 97.75 107 SER A C 1
ATOM 847 O O . SER A 1 107 ? 4.561 -0.013 7.109 1.00 97.75 107 SER A O 1
ATOM 849 N N . LEU A 1 108 ? 5.001 -0.689 5.016 1.00 97.75 108 LEU A N 1
ATOM 850 C CA . LEU A 1 108 ? 4.048 -1.806 5.051 1.00 97.75 108 LEU A CA 1
ATOM 851 C C . LEU A 1 108 ? 4.396 -2.821 6.149 1.00 97.75 108 LEU A C 1
ATOM 853 O O . LEU A 1 108 ? 3.505 -3.325 6.828 1.00 97.75 108 LEU A O 1
ATOM 857 N N . THR A 1 109 ? 5.686 -3.091 6.352 1.00 97.06 109 THR A N 1
ATOM 858 C CA . THR A 1 109 ? 6.157 -4.001 7.408 1.00 97.06 109 THR A CA 1
ATOM 859 C C . THR A 1 109 ? 5.824 -3.451 8.793 1.00 97.06 109 THR A C 1
ATOM 861 O O . THR A 1 109 ? 5.295 -4.174 9.637 1.00 97.06 109 THR A O 1
ATOM 864 N N . THR A 1 110 ? 6.061 -2.157 9.018 1.00 96.12 110 THR A N 1
ATOM 865 C CA . THR A 1 110 ? 5.681 -1.477 10.263 1.00 96.12 110 THR A CA 1
ATOM 866 C C . THR A 1 110 ? 4.179 -1.572 10.511 1.00 96.12 110 THR A C 1
ATOM 868 O O . THR A 1 110 ? 3.766 -1.965 11.600 1.00 96.12 110 THR A O 1
ATOM 871 N N . LEU A 1 111 ? 3.344 -1.283 9.508 1.00 95.69 111 LEU A N 1
ATOM 872 C CA . LEU A 1 111 ? 1.889 -1.376 9.657 1.00 95.69 111 LEU A CA 1
ATOM 873 C C . LEU A 1 111 ? 1.413 -2.809 9.924 1.00 95.69 111 LEU A C 1
ATOM 875 O O . LEU A 1 111 ? 0.467 -2.995 10.689 1.00 95.69 111 LEU A O 1
ATOM 879 N N . LEU A 1 112 ? 2.070 -3.820 9.344 1.00 95.44 112 LEU A N 1
ATOM 880 C CA . LEU A 1 112 ? 1.772 -5.226 9.625 1.00 95.44 112 LEU A CA 1
ATOM 881 C C . LEU A 1 112 ? 2.079 -5.575 11.084 1.00 95.44 112 LEU A C 1
ATOM 883 O O . LEU A 1 112 ? 1.230 -6.149 11.763 1.00 95.44 112 LEU A O 1
ATOM 887 N N . ASN A 1 113 ? 3.265 -5.200 11.569 1.00 92.38 113 ASN A N 1
ATOM 888 C CA . ASN A 1 113 ? 3.702 -5.472 12.941 1.00 92.38 113 ASN A CA 1
ATOM 889 C C . ASN A 1 113 ? 2.809 -4.781 13.980 1.00 92.38 113 ASN A C 1
ATOM 891 O O . ASN A 1 113 ? 2.590 -5.316 15.062 1.00 92.38 113 ASN A O 1
ATOM 895 N N . GLN A 1 114 ? 2.262 -3.616 13.628 1.00 90.69 114 GLN A N 1
ATOM 896 C CA . GLN A 1 114 ? 1.309 -2.864 14.447 1.00 90.69 114 GLN A CA 1
ATOM 897 C C . GLN A 1 114 ? -0.144 -3.357 14.278 1.00 90.69 114 GLN A C 1
ATOM 899 O O . GLN A 1 114 ? -1.063 -2.802 14.873 1.00 90.69 114 GLN A O 1
ATOM 904 N N . GLY A 1 115 ? -0.386 -4.386 13.456 1.00 91.69 115 GLY A N 1
ATOM 905 C CA . GLY A 1 115 ? -1.712 -4.972 13.240 1.00 91.69 115 GLY A CA 1
ATOM 906 C C . GLY A 1 115 ? -2.684 -4.107 12.426 1.00 91.69 115 GLY A C 1
ATOM 907 O O . GLY A 1 115 ? -3.871 -4.434 12.362 1.00 91.69 115 GLY A O 1
ATOM 908 N N . LEU A 1 116 ? -2.198 -3.039 11.786 1.00 93.88 116 LEU A N 1
ATOM 909 C CA . LEU A 1 116 ? -2.998 -2.036 11.068 1.00 93.88 116 LEU A CA 1
ATOM 910 C C . LEU A 1 116 ? -3.337 -2.436 9.627 1.00 93.88 116 LEU A C 1
ATOM 912 O O . LEU A 1 116 ? -4.203 -1.824 9.004 1.00 93.88 116 LEU A O 1
ATOM 916 N N . ILE A 1 117 ? -2.683 -3.474 9.107 1.00 95.19 117 ILE A N 1
ATOM 917 C CA . ILE A 1 117 ? -3.008 -4.096 7.819 1.00 95.19 117 ILE A CA 1
ATOM 918 C C . ILE A 1 117 ? -3.226 -5.598 7.986 1.00 95.19 117 ILE A C 1
ATOM 920 O O . ILE A 1 117 ? -2.902 -6.205 9.014 1.00 95.19 117 ILE A O 1
ATOM 924 N N . GLU A 1 118 ? -3.842 -6.212 6.986 1.00 94.12 118 GLU A N 1
ATOM 925 C CA . GLU A 1 118 ? -3.984 -7.663 6.921 1.00 94.12 118 GLU A CA 1
ATOM 926 C C . GLU A 1 118 ? -2.709 -8.302 6.370 1.00 94.12 118 GLU A C 1
ATOM 928 O O . GLU A 1 118 ? -2.066 -7.768 5.468 1.00 94.12 118 GLU A O 1
ATOM 933 N N . SER A 1 119 ? -2.356 -9.482 6.883 1.00 94.19 119 SER A N 1
ATOM 934 C CA . SER A 1 119 ? -1.204 -10.240 6.385 1.00 94.19 119 SER A CA 1
ATOM 935 C C . SER A 1 119 ? -1.362 -10.611 4.910 1.00 94.19 119 SER A C 1
ATOM 937 O O . SER A 1 119 ? -0.392 -10.543 4.160 1.00 94.19 119 SER A O 1
ATOM 939 N N . HIS A 1 120 ? -2.580 -10.954 4.478 1.00 94.81 120 HIS A N 1
ATOM 940 C CA . HIS A 1 120 ? -2.872 -11.243 3.075 1.00 94.81 120 HIS A CA 1
ATOM 941 C C . HIS A 1 120 ? -2.555 -10.046 2.166 1.00 94.81 120 HIS A C 1
ATOM 943 O O . HIS A 1 120 ? -1.800 -10.201 1.207 1.00 94.81 120 HIS A O 1
ATOM 949 N N . ASP A 1 121 ? -3.052 -8.856 2.513 1.00 94.25 121 ASP A N 1
ATOM 950 C CA . ASP A 1 121 ? -2.770 -7.619 1.778 1.00 94.25 121 ASP A CA 1
ATOM 951 C C . ASP A 1 121 ? -1.276 -7.299 1.746 1.00 94.25 121 ASP A C 1
ATOM 953 O O . ASP A 1 121 ? -0.752 -6.902 0.708 1.00 94.25 121 ASP A O 1
ATOM 957 N N . TYR A 1 122 ? -0.574 -7.497 2.866 1.00 97.25 122 TYR A N 1
ATOM 958 C CA . TYR A 1 122 ? 0.873 -7.325 2.914 1.00 97.25 122 TYR A CA 1
ATOM 959 C C . TYR A 1 122 ? 1.574 -8.235 1.897 1.00 97.25 122 TYR A C 1
ATOM 961 O O . TYR A 1 122 ? 2.353 -7.751 1.078 1.00 97.25 122 TYR A O 1
ATOM 969 N N . PHE A 1 123 ? 1.289 -9.541 1.899 1.00 95.75 123 PHE A N 1
ATOM 970 C CA . PHE A 1 123 ? 1.943 -10.475 0.979 1.00 95.75 123 PHE A CA 1
ATOM 971 C C . PHE A 1 123 ? 1.626 -10.177 -0.491 1.00 95.75 123 PHE A C 1
ATOM 973 O O . PHE A 1 123 ? 2.532 -10.229 -1.327 1.00 95.75 123 PHE A O 1
ATOM 980 N N . GLU A 1 124 ? 0.383 -9.815 -0.810 1.00 96.69 124 GLU A N 1
ATOM 981 C CA . GLU A 1 124 ? 0.011 -9.406 -2.168 1.00 96.69 124 GLU A CA 1
ATOM 982 C C . GLU A 1 124 ? 0.707 -8.101 -2.584 1.00 96.69 124 GLU A C 1
ATOM 984 O O . GLU A 1 124 ? 1.204 -8.000 -3.708 1.00 96.69 124 GLU A O 1
ATOM 989 N N . ALA A 1 125 ? 0.857 -7.138 -1.672 1.00 96.06 125 ALA A N 1
ATOM 990 C CA . ALA A 1 125 ? 1.617 -5.918 -1.924 1.00 96.06 125 ALA A CA 1
ATOM 991 C C . ALA A 1 125 ? 3.103 -6.209 -2.190 1.00 96.06 125 ALA A C 1
ATOM 993 O O . ALA A 1 125 ? 3.668 -5.688 -3.152 1.00 96.06 125 ALA A O 1
ATOM 994 N N . ILE A 1 126 ? 3.737 -7.086 -1.400 1.00 95.88 126 ILE A N 1
ATOM 995 C CA . ILE A 1 126 ? 5.128 -7.510 -1.634 1.00 95.88 126 ILE A CA 1
ATOM 996 C C . ILE A 1 126 ? 5.273 -8.185 -3.001 1.00 95.88 126 ILE A C 1
ATOM 998 O O . ILE A 1 126 ? 6.183 -7.850 -3.763 1.00 95.88 126 ILE A O 1
ATOM 1002 N N . LYS A 1 127 ? 4.358 -9.094 -3.349 1.00 93.06 127 LYS A N 1
ATOM 1003 C CA . LYS A 1 127 ? 4.343 -9.765 -4.654 1.00 93.06 127 LYS A CA 1
ATOM 1004 C C . LYS A 1 127 ? 4.199 -8.761 -5.797 1.00 93.06 127 LYS A C 1
ATOM 1006 O O . LYS A 1 127 ? 4.935 -8.848 -6.782 1.00 93.06 127 LYS A O 1
ATOM 1011 N N . TRP A 1 128 ? 3.306 -7.785 -5.655 1.00 93.94 128 TRP A N 1
ATOM 1012 C CA . TRP A 1 128 ? 3.136 -6.706 -6.623 1.00 93.94 128 TRP A CA 1
ATOM 1013 C C . TRP A 1 128 ? 4.423 -5.881 -6.795 1.00 93.94 128 TRP A C 1
ATOM 1015 O O . TRP A 1 128 ? 4.848 -5.650 -7.929 1.00 93.94 128 TRP A O 1
ATOM 1025 N N . LEU A 1 129 ? 5.111 -5.523 -5.701 1.00 92.06 129 LEU A N 1
ATOM 1026 C CA . LEU A 1 129 ? 6.402 -4.820 -5.756 1.00 92.06 129 LEU A CA 1
ATOM 1027 C C . LEU A 1 129 ? 7.465 -5.633 -6.514 1.00 92.06 129 LEU A C 1
ATOM 1029 O O . LEU A 1 129 ? 8.185 -5.087 -7.355 1.00 92.06 129 LEU A O 1
ATOM 1033 N N . SER A 1 130 ? 7.554 -6.941 -6.254 1.00 86.38 130 SER A N 1
ATOM 1034 C CA . SER A 1 130 ? 8.491 -7.835 -6.947 1.00 86.38 130 SER A CA 1
ATOM 1035 C C . SER A 1 130 ? 8.200 -7.935 -8.446 1.00 86.38 130 SER A C 1
ATOM 1037 O O . SER A 1 130 ? 9.118 -7.816 -9.259 1.00 86.38 130 SER A O 1
ATOM 1039 N N . LEU A 1 131 ? 6.931 -8.103 -8.828 1.00 86.62 131 LEU A N 1
ATOM 1040 C CA . LEU A 1 131 ? 6.524 -8.173 -10.234 1.00 86.62 131 LEU A CA 1
ATOM 1041 C C . LEU A 1 131 ? 6.804 -6.861 -10.971 1.00 86.62 131 LEU A C 1
ATOM 1043 O O . LEU A 1 131 ? 7.318 -6.883 -12.089 1.00 86.62 131 LEU A O 1
ATOM 1047 N N . ARG A 1 132 ? 6.548 -5.720 -10.327 1.00 81.00 132 ARG A N 1
ATOM 1048 C CA . ARG A 1 132 ? 6.820 -4.395 -10.893 1.00 81.00 132 ARG A CA 1
ATOM 1049 C C . ARG A 1 132 ? 8.310 -4.159 -11.141 1.00 81.00 132 ARG A C 1
ATOM 1051 O O . ARG A 1 132 ? 8.681 -3.626 -12.184 1.00 81.00 132 ARG A O 1
ATOM 1058 N N . SER A 1 133 ? 9.168 -4.608 -10.224 1.00 74.31 133 SER A N 1
ATOM 1059 C CA . SER A 1 133 ? 10.626 -4.566 -10.400 1.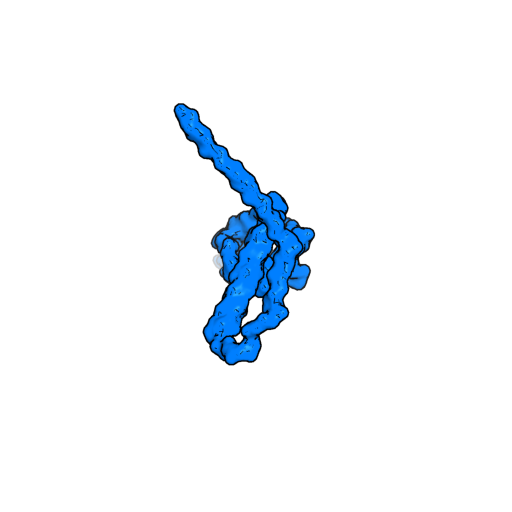00 74.31 133 SER A CA 1
ATOM 1060 C C . SER A 1 133 ? 11.085 -5.413 -11.595 1.00 74.31 133 SER A C 1
ATOM 1062 O O . SER A 1 133 ? 11.896 -4.964 -12.406 1.00 74.31 133 SER A O 1
ATOM 1064 N N . ASN A 1 134 ? 10.516 -6.611 -11.756 1.00 68.69 134 ASN A N 1
ATOM 1065 C 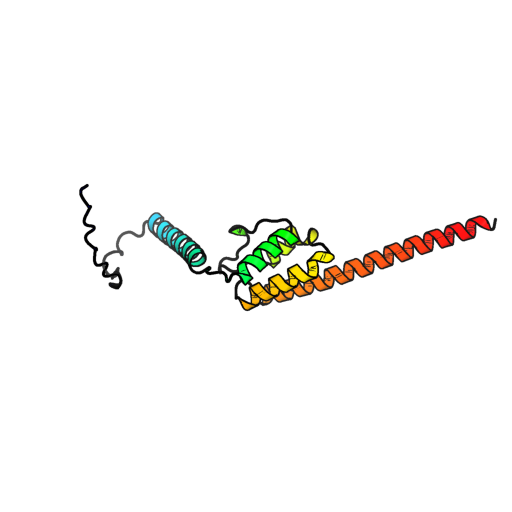CA . ASN A 1 134 ? 10.844 -7.508 -12.866 1.00 68.69 134 ASN A CA 1
ATOM 1066 C C . ASN A 1 134 ? 10.355 -6.978 -14.219 1.00 68.69 134 ASN A C 1
ATOM 1068 O O . ASN A 1 134 ? 11.077 -7.084 -15.212 1.00 68.69 134 ASN A O 1
ATOM 1072 N N . PHE A 1 135 ? 9.163 -6.377 -14.259 1.00 66.38 135 PHE A N 1
ATOM 1073 C CA . PHE A 1 135 ? 8.642 -5.746 -15.469 1.00 66.38 135 PHE A CA 1
ATOM 1074 C C . PHE A 1 135 ? 9.555 -4.608 -15.926 1.00 66.38 135 PHE A C 1
ATOM 1076 O O . PHE A 1 135 ? 9.936 -4.565 -17.092 1.00 66.38 135 PHE A O 1
ATOM 1083 N N . LYS A 1 136 ? 9.996 -3.749 -14.998 1.00 63.66 136 LYS A N 1
ATOM 1084 C CA . LYS A 1 136 ? 10.903 -2.646 -15.328 1.00 63.66 136 LYS A CA 1
ATOM 1085 C C . LYS A 1 136 ? 12.244 -3.141 -15.874 1.00 63.66 136 LYS A C 1
ATOM 1087 O O . LYS A 1 136 ? 12.637 -2.721 -16.950 1.00 63.66 136 LYS A O 1
ATOM 1092 N N . LYS A 1 137 ? 12.879 -4.122 -15.220 1.00 68.25 137 LYS A N 1
ATOM 1093 C CA . LYS A 1 137 ? 14.126 -4.735 -15.725 1.00 68.25 137 LYS A CA 1
ATOM 1094 C C . LYS A 1 137 ? 13.977 -5.335 -17.126 1.00 68.25 137 LYS A C 1
ATOM 1096 O O . LYS A 1 137 ? 14.912 -5.286 -17.917 1.00 68.25 137 LYS A O 1
ATOM 1101 N N . THR A 1 138 ? 12.824 -5.935 -17.412 1.00 63.69 138 THR A N 1
ATOM 1102 C CA . THR A 1 138 ? 12.545 -6.539 -18.723 1.00 63.69 138 THR A CA 1
ATOM 1103 C C . THR A 1 138 ? 12.313 -5.466 -19.786 1.00 63.69 138 THR A C 1
ATOM 1105 O O . THR A 1 138 ? 12.799 -5.606 -20.904 1.00 63.69 138 THR A O 1
ATOM 1108 N N . ASN A 1 139 ? 11.614 -4.385 -19.430 1.00 67.06 139 ASN A N 1
ATOM 1109 C CA . ASN A 1 139 ? 11.386 -3.246 -20.311 1.00 67.06 139 ASN A CA 1
ATOM 1110 C C . ASN A 1 139 ? 12.692 -2.516 -20.646 1.00 67.06 139 ASN A C 1
ATOM 1112 O O . ASN A 1 139 ? 12.977 -2.311 -21.820 1.00 67.06 139 ASN A O 1
ATOM 1116 N N . ASP A 1 140 ? 13.512 -2.219 -19.634 1.00 67.12 140 ASP A N 1
ATOM 1117 C CA . ASP A 1 140 ? 14.813 -1.562 -19.806 1.00 67.12 140 ASP A CA 1
ATOM 1118 C C . ASP A 1 140 ? 15.723 -2.398 -20.731 1.00 67.12 140 ASP A C 1
ATOM 1120 O O . ASP A 1 140 ? 16.341 -1.874 -21.653 1.00 67.12 140 ASP A O 1
ATOM 1124 N N . LYS A 1 141 ? 15.734 -3.730 -20.561 1.00 74.19 141 LYS A N 1
ATOM 1125 C CA . LYS A 1 141 ? 16.486 -4.639 -21.441 1.00 74.19 141 LYS A CA 1
ATOM 1126 C C . LYS A 1 141 ? 15.978 -4.623 -22.889 1.00 74.19 141 LYS A C 1
ATOM 1128 O O . LYS A 1 141 ? 16.780 -4.665 -23.815 1.00 74.19 141 LYS A O 1
ATOM 1133 N N . CYS A 1 142 ? 14.661 -4.580 -23.088 1.00 62.47 142 CYS A N 1
ATOM 1134 C CA . CYS A 1 142 ? 14.058 -4.506 -24.420 1.00 62.47 142 CYS A CA 1
ATOM 1135 C C . CYS A 1 142 ? 14.439 -3.200 -25.136 1.00 62.47 142 CYS A C 1
ATOM 1137 O O . CYS A 1 142 ? 14.766 -3.211 -26.321 1.00 62.47 142 CYS A O 1
ATOM 1139 N N . GLU A 1 143 ? 14.437 -2.082 -24.407 1.00 72.69 143 GLU A N 1
ATOM 1140 C CA . GLU A 1 143 ? 14.832 -0.772 -24.927 1.00 72.69 143 GLU A CA 1
ATOM 1141 C C . GLU A 1 143 ? 16.319 -0.740 -25.316 1.00 72.69 143 GLU A C 1
ATOM 1143 O O . GLU A 1 143 ? 16.658 -0.315 -26.423 1.00 72.69 143 GLU A O 1
ATOM 1148 N N . ASP A 1 144 ? 17.197 -1.292 -24.475 1.00 77.94 144 ASP A N 1
ATOM 1149 C CA . ASP A 1 144 ? 18.623 -1.445 -24.785 1.00 77.94 144 ASP A CA 1
ATOM 1150 C C . ASP A 1 144 ? 18.863 -2.323 -26.028 1.00 77.94 144 ASP A C 1
ATOM 1152 O O . ASP A 1 144 ? 19.666 -1.970 -26.900 1.00 77.94 144 ASP A O 1
ATOM 1156 N N . ASP A 1 145 ? 18.151 -3.449 -26.146 1.00 75.38 145 ASP A N 1
ATOM 1157 C CA . ASP A 1 145 ? 18.251 -4.358 -27.295 1.00 75.38 145 ASP A CA 1
ATOM 1158 C C . ASP A 1 145 ? 17.758 -3.688 -28.596 1.00 75.38 145 ASP A C 1
ATOM 1160 O O . ASP A 1 145 ? 18.360 -3.868 -29.663 1.00 75.38 145 ASP A O 1
ATOM 1164 N N . LEU A 1 146 ? 16.713 -2.855 -28.523 1.00 72.69 146 LEU A N 1
ATOM 1165 C CA . LEU A 1 146 ? 16.237 -2.041 -29.648 1.00 72.69 146 LEU A CA 1
ATOM 1166 C C . LEU A 1 146 ? 17.271 -0.989 -30.068 1.00 72.69 146 LEU A C 1
ATOM 1168 O O . LEU A 1 146 ? 17.600 -0.895 -31.253 1.00 72.69 146 LEU A O 1
ATOM 1172 N N . ILE A 1 147 ? 17.835 -0.236 -29.117 1.00 78.06 147 ILE A N 1
ATOM 1173 C CA . ILE A 1 147 ? 18.885 0.762 -29.387 1.00 78.06 147 ILE A CA 1
ATOM 1174 C C . ILE A 1 147 ? 20.101 0.098 -30.040 1.00 78.06 147 ILE A C 1
ATOM 1176 O O . ILE A 1 147 ? 20.671 0.629 -30.999 1.00 78.06 147 ILE A O 1
ATOM 1180 N N . LYS A 1 148 ? 20.503 -1.076 -29.545 1.00 79.06 148 LYS A N 1
ATOM 1181 C CA . LYS A 1 148 ? 21.611 -1.844 -30.115 1.00 79.06 148 LYS A CA 1
ATOM 1182 C C . LYS A 1 148 ? 21.315 -2.280 -31.550 1.00 79.06 148 LYS A C 1
ATOM 1184 O O . LYS A 1 148 ? 22.168 -2.103 -32.419 1.00 79.06 148 LYS A O 1
ATOM 1189 N N . SER A 1 149 ? 20.103 -2.770 -31.806 1.00 72.44 149 SER A N 1
ATOM 1190 C CA . SER A 1 149 ? 19.666 -3.191 -33.141 1.00 72.44 149 SER A CA 1
ATOM 1191 C C . SER A 1 149 ? 19.677 -2.031 -34.145 1.00 72.44 149 SER A C 1
ATOM 1193 O O . SER A 1 149 ? 20.165 -2.198 -35.259 1.00 72.44 149 SER A O 1
ATOM 1195 N N . ILE A 1 150 ? 19.225 -0.834 -33.746 1.00 73.50 150 ILE A N 1
ATOM 1196 C CA . ILE A 1 150 ? 19.280 0.377 -34.587 1.00 73.50 150 ILE A CA 1
ATOM 1197 C C . ILE A 1 150 ? 20.734 0.734 -34.938 1.00 73.50 150 ILE A C 1
ATOM 1199 O O . ILE A 1 150 ? 21.062 0.915 -36.109 1.00 73.50 150 ILE A O 1
ATOM 1203 N N . ARG A 1 151 ? 21.640 0.749 -33.951 1.00 69.81 151 ARG A N 1
ATOM 1204 C CA . ARG A 1 151 ? 23.067 1.053 -34.179 1.00 69.81 151 ARG A CA 1
ATOM 1205 C C . ARG A 1 151 ? 23.760 0.051 -35.107 1.00 69.81 151 ARG A C 1
ATOM 1207 O O . ARG A 1 151 ? 24.682 0.417 -35.834 1.00 69.81 151 ARG A O 1
ATOM 1214 N N . GLU A 1 152 ? 23.370 -1.220 -35.057 1.00 70.12 152 GLU A N 1
ATOM 1215 C CA . GLU A 1 152 ? 23.908 -2.258 -35.943 1.00 70.12 152 GLU A CA 1
ATOM 1216 C C . GLU A 1 152 ? 23.387 -2.135 -37.383 1.00 70.12 152 GLU A C 1
ATOM 1218 O O . GLU A 1 152 ? 24.114 -2.475 -38.320 1.00 70.12 152 GLU A O 1
ATOM 1223 N N . ILE A 1 153 ? 22.165 -1.625 -37.571 1.00 68.69 153 ILE A N 1
ATOM 1224 C CA . ILE A 1 153 ? 21.611 -1.299 -38.892 1.00 68.69 153 ILE A CA 1
ATOM 1225 C C . ILE A 1 153 ? 22.364 -0.110 -39.503 1.00 68.69 153 ILE A C 1
ATOM 1227 O O . ILE A 1 153 ? 22.840 -0.228 -40.633 1.00 68.69 153 ILE A O 1
ATOM 1231 N N . ASP A 1 154 ? 22.571 0.971 -38.744 1.00 59.78 154 ASP A N 1
ATOM 1232 C CA . ASP A 1 154 ? 23.273 2.172 -39.227 1.00 59.78 154 ASP A CA 1
ATOM 1233 C C . ASP A 1 154 ? 24.728 1.883 -39.640 1.00 59.78 154 ASP A C 1
ATOM 1235 O O . ASP A 1 154 ? 25.204 2.351 -40.678 1.00 59.78 154 ASP A O 1
ATOM 1239 N N . LYS A 1 155 ? 25.430 1.017 -38.897 1.00 59.44 155 LYS A N 1
ATOM 1240 C CA . LYS A 1 155 ? 26.784 0.575 -39.271 1.00 59.44 155 LYS A CA 1
ATOM 1241 C C . LYS A 1 155 ? 26.835 -0.192 -40.590 1.00 59.44 155 LYS A C 1
ATOM 1243 O O . LYS A 1 155 ? 27.874 -0.191 -41.237 1.00 59.44 155 LYS A O 1
ATOM 1248 N N . LYS A 1 156 ? 25.762 -0.878 -40.995 1.00 57.94 156 LYS A N 1
ATOM 1249 C CA . LYS A 1 156 ? 25.719 -1.613 -42.273 1.00 57.94 156 LYS A CA 1
ATOM 1250 C C . LYS A 1 156 ? 25.402 -0.709 -43.466 1.00 57.94 156 LYS A C 1
ATOM 1252 O O . LYS A 1 156 ? 25.700 -1.101 -44.592 1.00 57.94 156 LYS A O 1
ATOM 1257 N N . SER A 1 157 ? 24.834 0.479 -43.247 1.00 56.34 157 SER A N 1
ATOM 1258 C CA . SER A 1 157 ? 24.608 1.480 -44.300 1.00 56.34 157 SER A CA 1
ATOM 1259 C C . SER A 1 157 ? 25.850 2.291 -44.679 1.00 56.34 157 SER A C 1
ATOM 1261 O O . SER A 1 157 ? 25.892 2.796 -45.793 1.00 56.34 157 SER A O 1
ATOM 1263 N N . GLU A 1 158 ? 26.868 2.376 -43.817 1.00 51.72 158 GLU A N 1
ATOM 1264 C CA . GLU A 1 158 ? 28.127 3.091 -44.110 1.00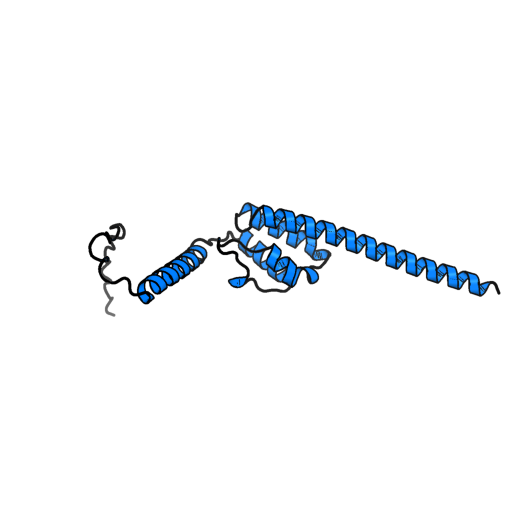 51.72 158 GLU A CA 1
ATOM 1265 C C . GLU A 1 158 ? 29.104 2.305 -45.013 1.00 51.72 158 GLU A C 1
ATOM 1267 O O . GLU A 1 158 ? 30.084 2.867 -45.490 1.00 51.72 158 GLU A O 1
ATOM 1272 N N . TYR A 1 159 ? 28.841 1.020 -45.287 1.00 50.22 159 TYR A N 1
ATOM 1273 C CA . TYR A 1 159 ? 29.666 0.165 -46.162 1.00 50.22 159 TYR A CA 1
ATOM 1274 C C . TYR A 1 159 ? 29.079 -0.024 -47.577 1.00 50.22 159 TYR A C 1
ATOM 1276 O O . TYR A 1 159 ? 29.271 -1.081 -48.184 1.00 50.22 159 TYR A O 1
ATOM 1284 N N . LYS A 1 160 ? 28.348 0.961 -48.111 1.00 43.94 160 LYS A N 1
ATOM 1285 C CA . LYS A 1 160 ? 27.849 0.950 -49.498 1.00 43.94 160 LYS A CA 1
ATOM 1286 C C . LYS A 1 160 ? 28.423 2.080 -50.334 1.00 43.94 160 LYS A C 1
ATOM 1288 O O . LYS A 1 160 ? 28.446 3.221 -49.832 1.00 43.94 160 LYS A O 1
#

Foldseek 3Di:
DDDDDDDDDPPPVPDPPPPPDDPPDDPDVVVVVVVVVVVLVVQVVCLVVVPPPPPLLVVLQVLLCVQQVHHDDPVQADSNQAGVLVVSCVVRVVSHDPVSLVSNLVSLVSCVVVVRHDPVSNVVVVVVSVVVVVVVVVVVVVVVVVVVVVVVVVVVVVVD

Solvent-accessible surface area (backbone atoms only — not comparable to full-atom values): 9609 Å² total; per-residue (Å²): 138,86,80,83,80,79,78,81,76,84,74,80,79,83,66,80,82,78,78,84,84,80,88,82,83,77,90,48,69,68,58,57,50,47,51,54,51,49,51,51,50,50,51,53,50,50,56,57,71,69,55,73,60,49,73,64,43,52,51,24,51,53,44,44,22,61,44,34,73,51,79,89,51,84,85,46,39,42,98,85,72,28,48,34,55,58,61,47,42,74,77,33,46,85,60,46,46,83,84,43,49,61,60,44,51,54,23,53,51,49,30,45,79,71,61,42,33,53,70,69,45,50,54,52,51,53,50,50,54,54,52,53,53,52,50,50,56,52,49,55,49,52,52,51,52,50,55,51,51,52,56,57,51,56,62,62,61,74,78,114

Sequence (160 aa):
MEFINMKTTNSNIDTPLNVNTKLNTHKDSNFVDFLNKSDKILKQLKTQDNVSTSTEARIALSTIEKTLSMNISSCDYKDNGKLDIMGIIRKHGDKLSTRDTKDFRDSLTTLLNQGLIESHDYFEAIKWLSLRSNFKKTNDKCEDDLIKSIREIDKKSEYK